Protein AF-A0AB38GX47-F1 (afdb_monomer)

Sequence (137 aa):
MWPKSIRGSTPKIKGTCQIEKAANESAHFMRFYVPCPHCGEAQYLKFGDESTPFGLKWEKDSPKVFSTLCEHHGCVIHQSELDQSNGRWICENTGMWTRDGLTFFSARGDEIPPPRSITFHVWTGVQSVYHLGTDSL

Radius of gyration: 16.47 Å; Cα contacts (8 Å, |Δi|>4): 265; chains: 1; bounding box: 47×30×41 Å

InterPro domains:
  IPR046453 Phage terminase large subunit GpA, ATPase domain [PF05876] (4-89)

Secondary structure (DSSP, 8-state):
---EEEEEE--SSTT--HHHHHHHT-SSEEEEEEE-TTT--EEE--B--TT-SSEEEEETTEEEEEEEEPTTT--EEEGGG---TT-EEEETTT--EESSSSSEE-TTS-EEPPPSEEEEEEESSSEEEEEEE----

pLDDT: mean 72.46, std 17.08, range [30.7, 95.44]

Nearest PDB structures (foldseek):
  4i4q-assembly1_A  TM=2.167E-01  e=1.788E+00  Boletus edulis
  4i4o-assembly1_A  TM=2.183E-01  e=2.490E+00  Boletus edulis
  4l0j-assembly1_A  TM=2.646E-01  e=8.386E+00  Escherichia coli

Mean predicted aligned error: 10.5 Å

Structure (mmCIF, N/CA/C/O backbone):
data_AF-A0AB38GX47-F1
#
_entry.id   AF-A0AB38GX47-F1
#
loop_
_atom_si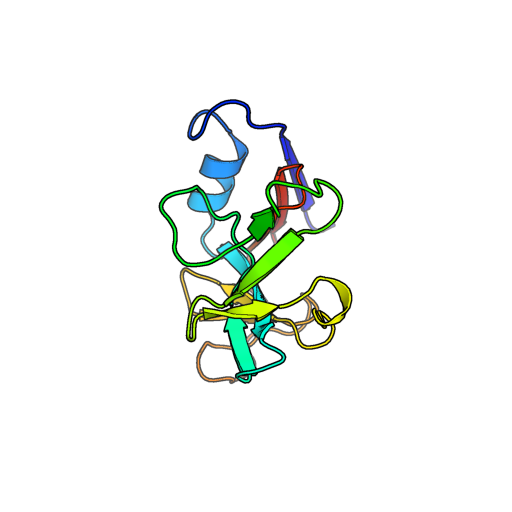te.group_PDB
_atom_site.id
_atom_site.type_symbol
_atom_site.label_atom_id
_atom_site.label_alt_id
_atom_site.label_comp_id
_atom_site.label_asym_id
_atom_site.label_entity_id
_atom_site.label_seq_id
_atom_site.pdbx_PDB_ins_code
_atom_site.Cartn_x
_atom_site.Cartn_y
_atom_site.Cartn_z
_atom_site.occupancy
_atom_site.B_iso_or_equiv
_atom_site.auth_seq_id
_atom_site.auth_comp_id
_atom_site.auth_asym_id
_atom_site.auth_atom_id
_atom_site.pdbx_PDB_model_num
ATOM 1 N N . MET A 1 1 ? 25.820 -9.178 -1.360 1.00 36.78 1 MET A N 1
ATOM 2 C CA . MET A 1 1 ? 25.116 -8.696 -0.152 1.00 36.78 1 MET A CA 1
ATOM 3 C C . MET A 1 1 ? 24.266 -7.513 -0.586 1.00 36.78 1 MET A C 1
ATOM 5 O O . MET A 1 1 ? 24.839 -6.566 -1.101 1.00 36.78 1 MET A O 1
ATOM 9 N N . TRP A 1 2 ? 22.934 -7.604 -0.517 1.00 45.50 2 TRP A N 1
ATOM 10 C CA . TRP A 1 2 ? 22.044 -6.525 -0.971 1.00 45.50 2 TRP A CA 1
ATOM 11 C C . TRP A 1 2 ? 21.999 -5.403 0.075 1.00 45.50 2 TRP A C 1
ATOM 13 O O . TRP A 1 2 ? 21.660 -5.693 1.231 1.00 45.50 2 TRP A O 1
ATOM 23 N N . PRO A 1 3 ? 22.350 -4.152 -0.269 1.00 59.28 3 PRO A N 1
ATOM 24 C CA . PRO A 1 3 ? 22.280 -3.051 0.677 1.00 59.28 3 PRO A CA 1
ATOM 25 C C . PRO A 1 3 ? 20.818 -2.789 1.054 1.00 59.28 3 PRO A C 1
ATOM 27 O O . PRO A 1 3 ? 19.984 -2.379 0.249 1.00 59.28 3 PRO A O 1
ATOM 30 N N . LYS A 1 4 ? 20.503 -3.066 2.319 1.00 56.00 4 LYS A N 1
ATOM 31 C CA . LYS A 1 4 ? 19.224 -2.733 2.946 1.00 56.00 4 LYS A CA 1
ATOM 32 C C . LYS A 1 4 ? 19.441 -1.502 3.810 1.00 56.00 4 LYS A C 1
ATOM 34 O O . LYS A 1 4 ? 20.221 -1.561 4.757 1.00 56.00 4 LYS A O 1
ATOM 39 N N . SER A 1 5 ? 18.734 -0.417 3.517 1.00 63.94 5 SER A N 1
ATOM 40 C CA . SER A 1 5 ? 18.719 0.769 4.375 1.00 63.94 5 SER A CA 1
ATOM 41 C C . SER A 1 5 ? 17.399 0.811 5.137 1.00 63.94 5 SER A C 1
ATOM 43 O O . SER A 1 5 ? 16.332 0.907 4.531 1.00 63.94 5 SER A O 1
ATOM 45 N N . ILE A 1 6 ? 17.472 0.704 6.464 1.00 65.38 6 ILE A N 1
ATOM 46 C CA . ILE A 1 6 ? 16.316 0.823 7.359 1.00 65.38 6 ILE A CA 1
ATOM 47 C C . ILE A 1 6 ? 16.402 2.189 8.025 1.00 65.38 6 ILE A C 1
ATOM 49 O O . ILE A 1 6 ? 17.402 2.501 8.672 1.00 65.38 6 ILE A O 1
ATOM 53 N N . ARG A 1 7 ? 15.364 3.010 7.861 1.00 68.75 7 ARG A N 1
ATOM 54 C CA . ARG A 1 7 ? 15.281 4.337 8.480 1.00 68.75 7 ARG A CA 1
ATOM 55 C C . ARG A 1 7 ? 14.037 4.401 9.361 1.00 68.75 7 ARG A C 1
ATOM 57 O O . ARG A 1 7 ? 12.958 4.017 8.912 1.00 68.75 7 ARG A O 1
ATOM 64 N N . GLY A 1 8 ? 14.201 4.874 10.598 1.00 57.66 8 GLY A N 1
ATOM 65 C CA . GLY A 1 8 ? 13.135 5.005 11.597 1.00 57.66 8 GLY A CA 1
ATOM 66 C C . GLY A 1 8 ? 13.085 6.410 12.206 1.00 57.66 8 GLY A C 1
ATOM 67 O O . GLY A 1 8 ? 14.135 7.019 12.412 1.00 57.66 8 GLY A O 1
ATOM 68 N N . SER A 1 9 ? 11.890 6.968 12.430 1.00 58.53 9 SER A N 1
ATOM 69 C CA . SER A 1 9 ? 11.723 8.270 13.096 1.00 58.53 9 SER A CA 1
ATOM 70 C C . SER A 1 9 ? 10.441 8.336 13.926 1.00 58.53 9 SER A C 1
ATOM 72 O O . SER A 1 9 ? 9.480 7.601 13.678 1.00 58.53 9 SER A O 1
ATOM 74 N N . THR A 1 10 ? 10.427 9.267 14.881 1.00 52.44 10 THR A N 1
ATOM 75 C CA . THR A 1 10 ? 9.256 9.642 15.682 1.00 52.44 10 THR A CA 1
ATOM 76 C C . THR A 1 10 ? 8.856 11.068 15.287 1.00 52.44 10 THR A C 1
ATOM 78 O O . THR A 1 10 ? 9.395 12.028 15.849 1.00 52.44 10 THR A O 1
ATOM 81 N N . PRO A 1 11 ? 7.986 11.272 14.283 1.00 50.53 11 PRO A N 1
ATOM 82 C CA . PRO A 1 11 ? 7.736 12.611 13.770 1.00 50.53 11 PRO A CA 1
ATOM 83 C C . PRO A 1 11 ? 6.849 13.371 14.754 1.00 50.53 11 PRO A C 1
ATOM 85 O O . PRO A 1 11 ? 5.715 12.974 15.004 1.00 50.53 11 PRO A O 1
ATOM 88 N N . LYS A 1 12 ? 7.351 14.482 15.301 1.00 47.22 12 LYS A N 1
ATOM 89 C CA . LYS A 1 12 ? 6.512 15.467 16.007 1.00 47.22 12 LYS A CA 1
ATOM 90 C C . LYS A 1 12 ? 5.937 16.529 15.059 1.00 47.22 12 LYS A C 1
ATOM 92 O O . LYS A 1 12 ? 4.949 17.163 15.403 1.00 47.22 12 LYS A O 1
ATOM 97 N N . ILE A 1 13 ? 6.553 16.739 13.888 1.00 54.91 13 ILE A N 1
ATOM 98 C CA . ILE A 1 13 ? 6.208 17.796 12.923 1.00 54.91 13 ILE A CA 1
ATOM 99 C C . ILE A 1 13 ? 6.282 17.217 11.500 1.00 54.91 13 ILE A C 1
ATOM 101 O O . ILE A 1 13 ? 7.283 16.601 11.135 1.00 54.91 13 ILE A O 1
ATOM 105 N N . LYS A 1 14 ? 5.22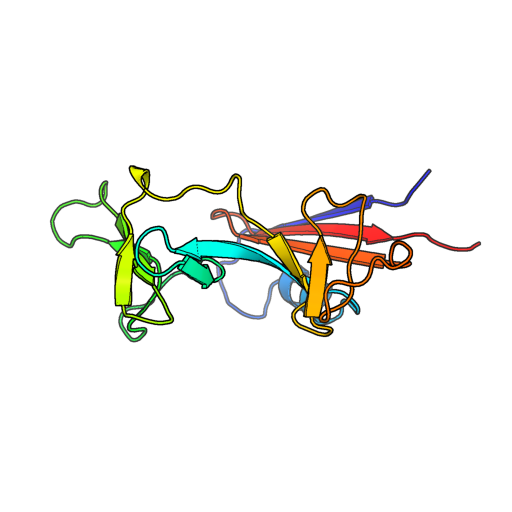4 17.413 10.704 1.00 52.72 14 LYS A N 1
ATOM 106 C CA . LYS A 1 14 ? 5.141 17.006 9.289 1.00 52.72 14 LYS A CA 1
ATOM 107 C C . LYS A 1 14 ? 6.183 17.780 8.464 1.00 52.72 14 LYS A C 1
ATOM 109 O O . LYS A 1 14 ? 6.285 18.995 8.614 1.00 52.72 14 LYS A O 1
ATOM 114 N N . GLY A 1 15 ? 6.956 17.108 7.609 1.00 51.75 15 GLY A N 1
ATOM 115 C CA . GLY A 1 15 ? 7.903 17.752 6.687 1.00 51.75 15 GLY A CA 1
ATOM 116 C C . GLY A 1 15 ? 9.336 17.986 7.192 1.00 51.75 15 GLY A C 1
ATOM 117 O O . GLY A 1 15 ? 10.196 18.328 6.387 1.00 51.75 15 GLY A O 1
ATOM 118 N N . THR A 1 16 ? 9.651 17.762 8.473 1.00 51.50 16 THR A N 1
ATOM 119 C CA . THR A 1 16 ? 11.050 17.792 8.974 1.00 51.50 16 THR A CA 1
ATOM 120 C C . THR A 1 16 ? 11.698 16.410 9.014 1.00 51.50 16 THR A C 1
ATOM 122 O O . THR A 1 16 ? 12.873 16.258 9.358 1.00 51.50 16 THR A O 1
ATOM 125 N N . CYS A 1 17 ? 10.935 15.381 8.656 1.00 62.12 17 CYS A N 1
ATOM 126 C CA . CYS A 1 17 ? 11.372 14.008 8.730 1.00 62.12 17 CYS A CA 1
ATOM 127 C C . CYS A 1 17 ? 12.213 13.625 7.503 1.00 62.12 17 CYS A C 1
ATOM 129 O O . CYS A 1 17 ? 11.703 13.546 6.385 1.00 62.12 17 CYS A O 1
ATOM 131 N N . GLN A 1 18 ? 13.491 13.294 7.722 1.00 58.75 18 GLN A N 1
ATOM 132 C CA . GLN A 1 18 ? 14.390 12.764 6.680 1.00 58.75 18 GLN A CA 1
ATOM 133 C C . GLN A 1 18 ? 13.834 11.498 6.003 1.00 58.75 18 GLN A C 1
ATOM 135 O O . GLN A 1 18 ? 14.225 11.157 4.891 1.00 58.75 18 GLN A O 1
ATOM 140 N N . ILE A 1 19 ? 12.901 10.808 6.663 1.00 65.00 19 ILE A N 1
ATOM 141 C CA . ILE A 1 19 ? 12.228 9.622 6.137 1.00 65.00 19 ILE A CA 1
ATOM 142 C C . ILE A 1 19 ? 11.159 9.994 5.125 1.00 65.00 19 ILE A C 1
ATOM 144 O O . ILE A 1 19 ? 11.112 9.365 4.078 1.00 65.00 19 ILE A O 1
ATOM 148 N N . GLU A 1 20 ? 10.345 11.019 5.388 1.00 63.34 20 GLU A N 1
ATOM 149 C CA . GLU A 1 20 ? 9.337 11.478 4.424 1.00 63.34 20 GLU A CA 1
ATOM 150 C C . GLU A 1 20 ? 10.007 11.915 3.123 1.00 63.34 20 GLU A C 1
ATOM 152 O O . GLU A 1 20 ? 9.580 11.515 2.044 1.00 63.34 20 GLU A O 1
ATOM 157 N N . LYS A 1 21 ? 11.119 12.651 3.226 1.00 64.75 21 LYS A N 1
ATOM 158 C CA . LYS A 1 21 ? 11.920 13.041 2.064 1.00 64.75 21 LYS A CA 1
ATOM 159 C C . LYS A 1 21 ? 12.485 11.8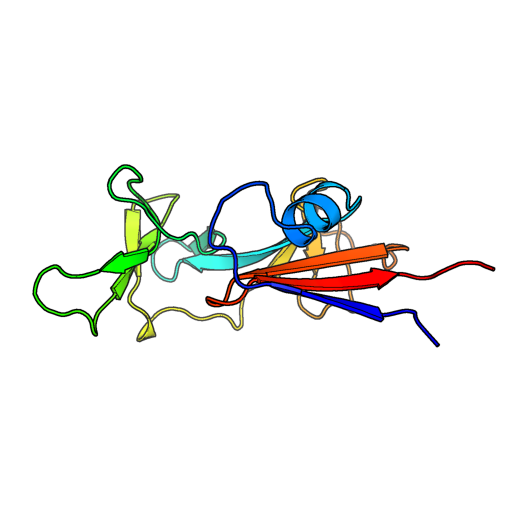23 1.323 1.00 64.75 21 LYS A C 1
ATOM 161 O O . LYS A 1 21 ? 12.214 11.662 0.139 1.00 64.75 21 LYS A O 1
ATOM 166 N N . ALA A 1 22 ? 13.192 10.932 2.022 1.00 61.72 22 ALA A N 1
ATOM 167 C CA . ALA A 1 22 ? 13.793 9.745 1.409 1.00 61.72 22 ALA A CA 1
ATOM 168 C C . ALA A 1 22 ? 12.759 8.778 0.806 1.00 61.72 22 ALA A C 1
ATOM 170 O O . ALA A 1 22 ? 13.072 8.034 -0.122 1.00 61.72 22 ALA A O 1
ATOM 171 N N . ALA A 1 23 ? 11.539 8.755 1.340 1.00 64.31 23 ALA A N 1
ATOM 172 C CA . ALA A 1 23 ? 10.479 7.916 0.815 1.00 64.31 23 ALA A CA 1
ATOM 173 C C . ALA A 1 23 ? 9.803 8.557 -0.410 1.00 64.31 23 ALA A C 1
ATOM 175 O O . ALA A 1 23 ? 9.621 7.865 -1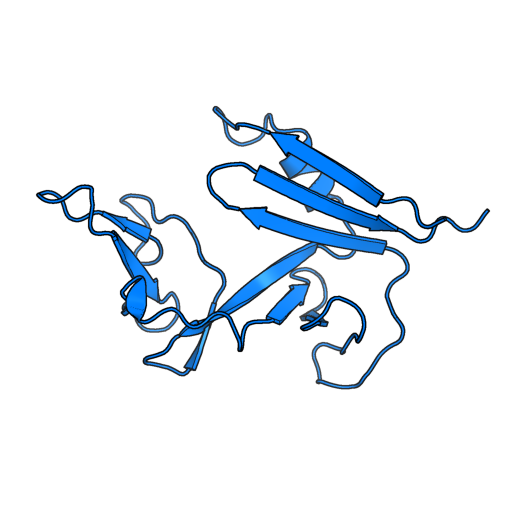.408 1.00 64.31 23 ALA A O 1
ATOM 176 N N . ASN A 1 24 ? 9.545 9.870 -0.384 1.00 66.31 24 ASN A N 1
ATOM 177 C CA . ASN A 1 24 ? 9.023 10.622 -1.533 1.00 66.31 24 ASN A CA 1
ATOM 178 C C . ASN A 1 24 ? 9.999 10.658 -2.721 1.00 66.31 24 ASN A C 1
ATOM 180 O O . ASN A 1 24 ? 9.570 10.691 -3.868 1.00 66.31 24 ASN A O 1
ATOM 184 N N . GLU A 1 25 ? 11.307 10.643 -2.460 1.00 70.31 25 GLU A N 1
ATOM 185 C CA . GLU A 1 25 ? 12.347 10.609 -3.498 1.00 70.31 25 GLU A CA 1
ATOM 186 C C . GLU A 1 25 ? 12.554 9.205 -4.100 1.00 70.31 25 GLU A C 1
ATOM 188 O O . GLU A 1 25 ? 13.335 9.044 -5.039 1.00 70.31 25 GLU A O 1
ATOM 193 N N . SER A 1 26 ? 11.871 8.172 -3.591 1.00 69.00 26 SER A N 1
ATOM 194 C CA . SER A 1 26 ? 12.009 6.818 -4.128 1.00 69.00 26 SER A CA 1
ATOM 195 C C . SER A 1 26 ? 11.265 6.642 -5.447 1.00 69.00 26 SER A C 1
ATOM 197 O O . SER A 1 26 ? 10.074 6.933 -5.551 1.00 69.00 26 SER A O 1
ATOM 199 N N . ALA A 1 27 ? 11.946 6.051 -6.432 1.00 76.19 27 ALA A N 1
ATOM 200 C CA . ALA A 1 27 ? 11.349 5.675 -7.712 1.00 76.19 27 ALA A CA 1
ATOM 201 C C . ALA A 1 27 ? 10.164 4.704 -7.543 1.00 76.19 27 ALA A C 1
ATOM 203 O O . ALA A 1 27 ? 9.162 4.818 -8.250 1.00 76.19 27 ALA A O 1
ATOM 204 N N . HIS A 1 28 ? 10.252 3.795 -6.568 1.00 84.25 28 HIS A N 1
ATOM 205 C CA . HIS A 1 28 ? 9.246 2.771 -6.302 1.00 84.25 28 HIS A CA 1
ATOM 206 C C . HIS A 1 28 ? 8.777 2.849 -4.846 1.00 84.25 28 HIS A C 1
ATOM 208 O O . HIS A 1 28 ? 9.284 2.145 -3.969 1.00 84.25 28 HIS A O 1
ATOM 214 N N . PHE A 1 29 ? 7.824 3.745 -4.589 1.00 87.38 29 PHE A N 1
ATOM 215 C CA . PHE A 1 29 ? 7.241 3.979 -3.269 1.00 87.38 29 PHE A CA 1
ATOM 216 C C . PHE A 1 29 ? 6.016 3.085 -3.029 1.00 87.38 29 PHE A C 1
ATOM 218 O O . PHE A 1 29 ? 4.934 3.331 -3.564 1.00 87.38 29 PHE A O 1
ATOM 225 N N . MET A 1 30 ? 6.195 2.034 -2.231 1.00 89.62 30 MET A N 1
ATOM 226 C CA . MET A 1 30 ? 5.187 1.017 -1.948 1.00 89.62 30 MET A CA 1
ATOM 227 C C . MET A 1 30 ? 4.397 1.340 -0.684 1.00 89.62 30 MET A C 1
ATOM 229 O O . MET A 1 30 ? 4.976 1.499 0.397 1.00 89.62 30 MET A O 1
ATOM 233 N N . ARG A 1 31 ? 3.069 1.310 -0.796 1.00 89.38 31 ARG A N 1
ATOM 234 C CA . ARG A 1 31 ? 2.146 1.291 0.345 1.00 89.38 31 ARG A CA 1
ATOM 235 C C . ARG A 1 31 ? 1.435 -0.046 0.446 1.00 89.38 31 ARG A C 1
ATOM 237 O O . ARG A 1 31 ? 1.183 -0.694 -0.566 1.00 89.38 31 ARG A O 1
ATOM 244 N N . PHE A 1 32 ? 1.090 -0.434 1.666 1.00 89.25 32 PHE A N 1
ATOM 245 C CA . PHE A 1 32 ? 0.329 -1.650 1.914 1.00 89.25 32 PHE A CA 1
ATOM 246 C C . PHE A 1 32 ? -1.171 -1.373 1.823 1.00 89.25 32 PHE A C 1
ATOM 248 O O . PHE A 1 32 ? -1.726 -0.657 2.658 1.00 89.25 32 PHE A O 1
ATOM 255 N N . TYR A 1 33 ? -1.805 -1.933 0.800 1.00 89.75 33 TYR A N 1
ATOM 256 C CA . TYR A 1 33 ? -3.241 -1.884 0.577 1.00 89.75 33 TYR A CA 1
ATOM 257 C C . TYR A 1 33 ? -3.879 -3.179 1.070 1.00 89.75 33 TYR A C 1
ATOM 259 O O . TYR A 1 33 ? -3.435 -4.271 0.718 1.00 89.75 33 TYR A O 1
ATOM 267 N N . VAL A 1 34 ? -4.944 -3.050 1.849 1.00 88.44 34 VAL A N 1
ATOM 268 C CA . VAL A 1 34 ? -5.755 -4.150 2.369 1.00 88.44 34 VAL A CA 1
ATOM 269 C C . VAL A 1 34 ? -7.179 -4.033 1.823 1.00 88.44 34 VAL A C 1
ATOM 271 O O . VAL A 1 34 ? -7.716 -2.921 1.771 1.00 88.44 34 VAL A O 1
ATOM 274 N N . PRO A 1 35 ? -7.796 -5.138 1.370 1.00 89.06 35 PRO A N 1
ATOM 275 C CA . PRO A 1 35 ? -9.187 -5.119 0.935 1.00 89.06 35 PRO A CA 1
ATOM 276 C C . PRO A 1 35 ? -10.108 -4.818 2.118 1.00 89.06 35 PRO A C 1
ATOM 278 O O . PRO A 1 35 ? -9.933 -5.352 3.213 1.00 89.06 35 PRO A O 1
ATOM 281 N N . CYS A 1 36 ? -11.103 -3.960 1.907 1.00 86.56 36 CYS A N 1
ATOM 282 C CA . CYS A 1 36 ? -12.170 -3.775 2.879 1.00 86.56 36 CYS A CA 1
ATOM 283 C C . CYS A 1 36 ? -12.982 -5.080 3.009 1.00 86.56 36 CYS A C 1
ATOM 285 O O . CYS A 1 36 ? -13.428 -5.599 1.986 1.00 86.56 36 CYS A O 1
ATOM 287 N N . PRO A 1 37 ? -13.254 -5.590 4.225 1.00 85.69 37 PRO A N 1
ATOM 288 C CA . PRO A 1 37 ? -14.039 -6.817 4.403 1.00 85.69 37 PRO A CA 1
ATOM 289 C C . PRO A 1 37 ? -15.502 -6.673 3.952 1.00 85.69 37 PRO A C 1
ATOM 291 O O . PRO A 1 37 ? -16.149 -7.669 3.646 1.00 85.69 37 PRO A O 1
ATOM 294 N N . HIS A 1 38 ? -16.017 -5.440 3.881 1.00 86.50 38 HIS A N 1
ATOM 295 C CA . HIS A 1 38 ? -17.418 -5.158 3.554 1.00 86.50 38 HIS A CA 1
ATOM 296 C C . HIS A 1 38 ? -17.650 -4.880 2.064 1.00 86.50 38 HIS A C 1
ATOM 298 O O . HIS A 1 38 ? -18.640 -5.343 1.509 1.00 86.50 38 HIS A O 1
ATOM 304 N N . CYS A 1 39 ? -16.752 -4.137 1.401 1.00 87.31 39 CYS A N 1
ATOM 305 C CA . CYS A 1 39 ? -16.900 -3.788 -0.023 1.00 87.31 39 CYS A CA 1
ATOM 306 C C . CYS A 1 39 ? -15.846 -4.407 -0.953 1.00 87.31 39 CYS A C 1
ATOM 308 O O . CYS A 1 39 ? -15.965 -4.278 -2.165 1.00 87.31 39 CYS A O 1
ATOM 310 N N . GLY A 1 40 ? -14.811 -5.062 -0.422 1.00 84.94 40 GLY A N 1
ATOM 311 C CA . GLY A 1 40 ? -13.745 -5.695 -1.206 1.00 84.94 40 GLY A CA 1
ATOM 312 C C . GLY A 1 40 ? -12.723 -4.729 -1.812 1.00 84.94 40 GLY A C 1
ATOM 313 O O . GLY A 1 40 ? -11.621 -5.156 -2.154 1.00 84.94 40 GLY A O 1
ATOM 314 N N . GLU A 1 41 ? -13.042 -3.436 -1.896 1.00 86.56 41 GLU A N 1
ATOM 315 C CA . GLU A 1 41 ? -12.138 -2.429 -2.447 1.00 86.56 41 GLU A CA 1
ATOM 316 C C . GLU A 1 41 ? -10.883 -2.269 -1.587 1.00 86.56 41 GLU A C 1
ATOM 318 O O . GLU A 1 41 ? -10.941 -2.176 -0.353 1.00 86.56 41 GLU A O 1
ATOM 323 N N . ALA A 1 42 ? -9.730 -2.256 -2.252 1.00 86.56 42 ALA A N 1
ATOM 324 C CA . ALA A 1 42 ? -8.439 -2.165 -1.595 1.00 86.56 42 ALA A CA 1
ATOM 325 C C . ALA A 1 42 ? -8.127 -0.719 -1.207 1.00 86.56 42 ALA A C 1
ATOM 327 O O . ALA A 1 42 ? -8.257 0.203 -2.009 1.00 86.56 42 ALA A O 1
ATOM 328 N N . GLN A 1 43 ? -7.663 -0.531 0.022 1.00 83.88 43 GLN A N 1
ATOM 329 C CA . GLN A 1 43 ? -7.262 0.767 0.556 1.00 83.88 43 GLN A CA 1
ATOM 330 C C . GLN A 1 43 ? -6.035 0.603 1.441 1.00 83.88 43 GLN A C 1
ATOM 332 O O . GLN A 1 43 ? -5.865 -0.427 2.093 1.00 83.88 43 GLN A O 1
ATOM 337 N N . TYR A 1 44 ? -5.184 1.618 1.516 1.00 84.31 44 TYR A N 1
ATOM 338 C CA . TYR A 1 44 ? -4.166 1.653 2.560 1.00 84.31 44 TYR A CA 1
ATOM 339 C C . TYR A 1 44 ? -4.700 2.385 3.786 1.00 84.31 44 TYR A C 1
ATOM 341 O O . TYR A 1 44 ? -5.462 3.347 3.688 1.00 84.31 44 TYR A O 1
ATOM 349 N N . LEU A 1 45 ? -4.289 1.931 4.964 1.00 73.38 45 LEU A N 1
ATOM 350 C CA . LEU A 1 45 ? -4.754 2.509 6.218 1.00 73.38 45 LEU A CA 1
ATOM 351 C C . LEU A 1 45 ? -4.172 3.916 6.402 1.00 73.38 45 LEU A C 1
ATOM 353 O O . LEU A 1 45 ? -2.955 4.115 6.364 1.00 73.38 45 LEU A O 1
ATOM 357 N N . LYS A 1 46 ? -5.058 4.888 6.626 1.00 74.62 46 LYS A N 1
ATOM 358 C CA . LYS A 1 46 ? -4.731 6.285 6.935 1.00 74.62 46 LYS A CA 1
ATOM 359 C C . LYS A 1 46 ? -5.229 6.614 8.340 1.00 74.62 46 LYS A C 1
ATOM 361 O O . LYS A 1 46 ? -6.302 6.163 8.743 1.00 74.62 46 LYS A O 1
ATOM 366 N N . PHE A 1 47 ? -4.484 7.434 9.075 1.00 63.50 47 PHE A N 1
ATOM 367 C CA . PHE A 1 47 ? -5.051 8.096 10.248 1.00 63.50 47 PHE A CA 1
ATOM 368 C C . PHE A 1 47 ? -6.009 9.171 9.756 1.00 63.50 47 PHE A C 1
ATOM 370 O O . PHE A 1 47 ? -5.609 10.035 8.977 1.00 63.50 47 PHE A O 1
ATOM 377 N N . GLY A 1 48 ? -7.270 9.072 10.172 1.00 58.41 48 GLY A N 1
ATOM 378 C CA . GLY A 1 48 ? -8.212 10.159 9.983 1.00 58.41 48 GLY A CA 1
ATOM 379 C C . GLY A 1 48 ? -7.893 11.264 10.987 1.00 58.41 48 GLY A C 1
ATOM 380 O O . GLY A 1 48 ? -7.629 10.991 12.156 1.00 58.41 48 GLY A O 1
ATOM 381 N N . ASP A 1 49 ? -7.903 12.509 10.538 1.00 62.03 49 ASP A N 1
ATOM 382 C CA . ASP A 1 49 ? -8.091 13.678 11.397 1.00 62.03 49 ASP A CA 1
ATOM 383 C C . ASP A 1 49 ? -9.593 13.980 11.565 1.00 62.03 49 ASP A C 1
ATOM 385 O O . ASP A 1 49 ? -10.451 13.272 11.033 1.00 62.03 49 ASP A O 1
ATOM 389 N N . GLU A 1 50 ? -9.952 15.016 12.324 1.00 56.72 50 GLU A N 1
ATOM 390 C CA . GLU A 1 50 ? -11.360 15.404 12.511 1.00 56.72 50 GLU A CA 1
ATOM 391 C C . GLU A 1 50 ? -12.061 15.788 11.194 1.00 56.72 50 GLU A C 1
ATOM 393 O O . GLU A 1 50 ? -13.280 15.660 11.097 1.00 56.72 50 GLU A O 1
ATOM 398 N N . SER A 1 51 ? -11.304 16.191 10.168 1.00 59.75 51 SER A N 1
ATOM 399 C CA . SER A 1 51 ? -11.819 16.687 8.885 1.00 59.75 51 SER A CA 1
ATOM 400 C C . SER A 1 51 ? -11.961 15.619 7.798 1.00 59.75 51 SER A C 1
ATOM 402 O O . SER A 1 51 ? -12.665 15.824 6.810 1.00 59.75 51 SER A O 1
ATOM 404 N N . THR A 1 52 ? -11.316 14.467 7.965 1.00 63.03 52 THR A N 1
ATOM 405 C CA . THR A 1 52 ? -11.312 13.393 6.967 1.00 63.03 52 THR A CA 1
ATOM 406 C C . THR A 1 52 ? -12.472 12.428 7.218 1.00 63.03 52 THR A C 1
ATOM 408 O O . THR A 1 52 ? -12.629 11.929 8.335 1.00 63.03 52 THR A O 1
ATOM 411 N N . PRO A 1 53 ? -13.304 12.129 6.203 1.00 64.06 53 PRO A N 1
ATOM 412 C CA . PRO A 1 53 ? -14.448 11.229 6.363 1.00 64.06 53 PRO A CA 1
ATOM 413 C C . PRO A 1 53 ? -14.043 9.749 6.469 1.00 64.06 53 PRO A C 1
ATOM 415 O O . PRO A 1 53 ? -14.882 8.910 6.775 1.00 64.06 53 PRO A O 1
ATOM 418 N N . PHE A 1 54 ? -12.768 9.425 6.239 1.00 66.06 54 PHE A N 1
ATOM 419 C CA . PHE A 1 54 ? -12.205 8.074 6.267 1.00 66.06 54 PHE A CA 1
ATOM 420 C C . PHE A 1 54 ? -11.004 7.981 7.224 1.00 66.06 54 PHE A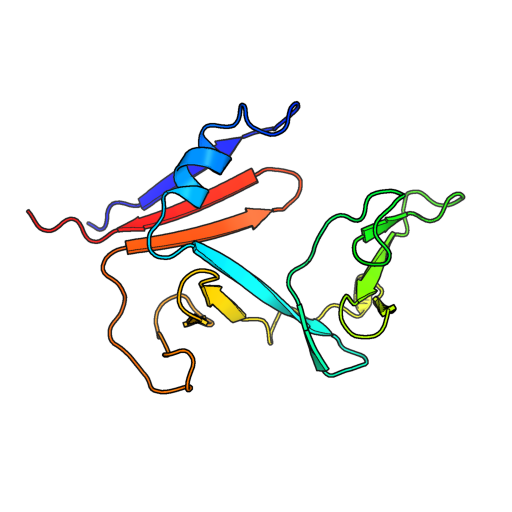 C 1
ATOM 422 O O . PHE A 1 54 ? -10.495 8.994 7.707 1.00 66.06 54 PHE A O 1
ATOM 429 N N . GLY A 1 55 ? -10.524 6.761 7.471 1.00 67.81 55 GLY A N 1
ATOM 430 C CA . GLY A 1 55 ? -9.364 6.502 8.324 1.00 67.81 55 GLY A CA 1
ATOM 431 C C . GLY A 1 55 ? -9.719 6.156 9.768 1.00 67.81 55 GLY A C 1
ATOM 432 O O . GLY A 1 55 ? -10.877 5.913 10.105 1.00 67.81 55 GLY A O 1
ATOM 433 N N . LEU A 1 56 ? -8.692 6.065 10.611 1.00 69.88 56 LEU A N 1
ATOM 434 C CA . LEU A 1 56 ? -8.829 5.644 12.005 1.00 69.88 56 LEU A CA 1
ATOM 435 C C . LEU A 1 56 ? -9.578 6.697 12.833 1.00 69.88 56 LEU A C 1
ATOM 437 O O . LEU A 1 56 ? -9.123 7.834 12.949 1.00 69.88 56 LEU A O 1
ATOM 441 N N . LYS A 1 57 ? -10.716 6.310 13.414 1.00 69.12 57 LYS A N 1
ATOM 442 C CA . LYS A 1 57 ? -11.537 7.141 14.300 1.00 69.12 57 LYS A CA 1
ATOM 443 C C . LYS A 1 57 ? -11.600 6.505 15.683 1.00 69.12 57 LYS A C 1
ATOM 445 O O . LYS A 1 57 ? -11.852 5.309 15.810 1.00 69.12 57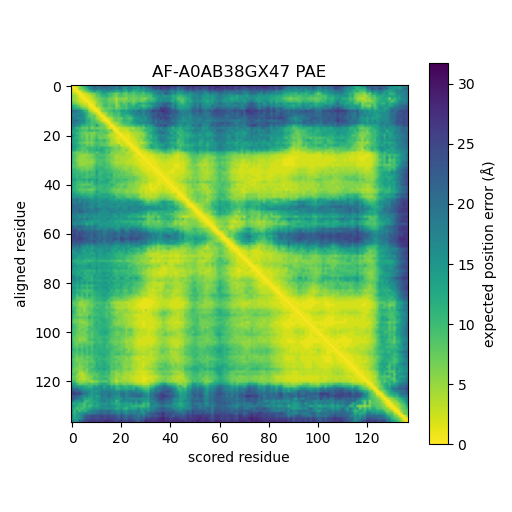 LYS A O 1
ATOM 450 N N . TRP A 1 58 ? -11.376 7.323 16.704 1.00 67.88 58 TRP A N 1
ATOM 451 C CA . TRP A 1 58 ? -11.534 6.933 18.102 1.00 67.88 58 TRP A CA 1
ATOM 452 C C . TRP A 1 58 ? -12.963 7.198 18.559 1.00 67.88 58 TRP A C 1
ATOM 454 O O . TRP A 1 58 ? -13.533 8.246 18.245 1.00 67.88 58 TRP A O 1
ATOM 464 N N . GLU A 1 59 ? -13.526 6.278 19.334 1.00 65.69 59 GLU A N 1
ATOM 465 C CA . GLU A 1 59 ? -14.769 6.552 20.046 1.00 65.69 59 GLU A CA 1
ATOM 466 C C . GLU A 1 59 ? -14.505 7.542 21.189 1.00 65.69 59 GLU A C 1
ATOM 468 O O . GLU A 1 59 ? -13.580 7.357 21.984 1.00 65.69 59 GLU A O 1
ATOM 473 N N . LYS A 1 60 ? -15.324 8.602 21.279 1.00 59.31 60 LYS A N 1
ATOM 474 C CA . LYS A 1 60 ? -15.148 9.697 22.255 1.00 59.31 60 LYS A CA 1
ATOM 475 C C . LYS A 1 60 ? -15.137 9.217 23.711 1.00 59.31 60 LYS A C 1
ATOM 477 O O . LYS A 1 60 ? -14.429 9.800 24.525 1.00 59.31 60 LYS A O 1
ATOM 482 N N . ASP A 1 61 ? -15.853 8.133 24.003 1.00 62.72 61 ASP A N 1
ATOM 483 C CA . ASP A 1 61 ? -16.046 7.616 25.362 1.00 62.72 61 ASP A CA 1
ATOM 484 C C . ASP A 1 61 ? -15.251 6.329 25.646 1.00 62.72 61 ASP A C 1
ATOM 486 O O . ASP A 1 61 ? -15.355 5.749 26.728 1.00 62.72 61 ASP A O 1
ATOM 490 N N . SER A 1 62 ? -14.442 5.850 24.694 1.00 56.50 62 SER A N 1
ATOM 491 C CA . SER A 1 62 ? -13.640 4.633 24.864 1.00 56.50 62 SER A CA 1
ATOM 492 C C . SER A 1 62 ? -12.350 4.671 24.040 1.00 56.50 62 SER A C 1
ATOM 494 O O . SER A 1 62 ? -12.294 4.132 22.937 1.00 56.50 62 SER A O 1
ATOM 496 N N . PRO A 1 63 ? -11.238 5.185 24.605 1.00 57.31 63 PRO A N 1
ATOM 497 C CA . PRO A 1 63 ? -9.942 5.273 23.921 1.00 57.31 63 PRO A CA 1
ATOM 498 C C . PRO A 1 63 ? -9.273 3.910 23.660 1.00 57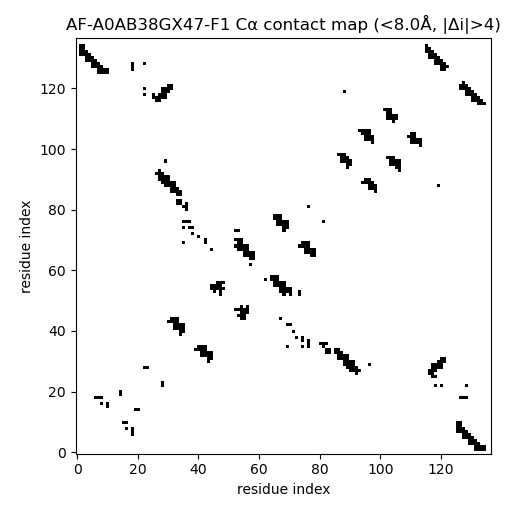.31 63 PRO A C 1
ATOM 500 O O . PRO A 1 63 ? -8.111 3.856 23.277 1.00 57.31 63 PRO A O 1
ATOM 503 N N . LYS A 1 64 ? -9.969 2.794 23.910 1.00 53.66 64 LYS A N 1
ATOM 504 C CA . LYS A 1 64 ? -9.522 1.434 23.574 1.00 53.66 64 LYS A CA 1
ATOM 505 C C . LYS A 1 64 ? -10.141 0.910 22.282 1.00 53.66 64 LYS A C 1
ATOM 507 O O . LYS A 1 64 ? -9.642 -0.075 21.749 1.00 53.66 64 LYS A O 1
ATOM 512 N N . VAL A 1 65 ? -11.213 1.540 21.803 1.00 57.72 65 VAL A N 1
ATOM 513 C CA . VAL A 1 65 ? -11.934 1.116 20.606 1.00 57.72 65 VAL A CA 1
ATOM 514 C C . VAL A 1 65 ? -11.701 2.166 19.532 1.00 57.72 65 VAL A C 1
ATOM 516 O O . VAL A 1 65 ? -12.052 3.337 19.682 1.00 57.72 65 VAL A O 1
ATOM 519 N N . PHE A 1 66 ? -11.058 1.737 18.454 1.00 67.12 66 PHE A N 1
ATOM 520 C CA . PHE A 1 66 ? -10.963 2.518 17.236 1.00 67.12 66 PHE A CA 1
ATOM 521 C C . PHE A 1 66 ? -11.534 1.706 16.082 1.00 67.12 66 PHE A C 1
ATOM 523 O O . PHE A 1 66 ? -11.360 0.487 16.006 1.00 67.12 66 PHE A O 1
ATOM 530 N N . SER A 1 67 ? -12.186 2.409 15.168 1.00 67.69 67 SER A N 1
ATOM 531 C CA . SER A 1 67 ? -12.732 1.840 13.942 1.00 67.69 67 SER A CA 1
ATOM 532 C C . SER A 1 67 ? -12.108 2.559 12.759 1.00 67.69 67 SER A C 1
ATOM 534 O O . SER A 1 67 ? -11.887 3.771 12.795 1.00 67.69 67 SER A O 1
ATOM 536 N N . THR A 1 68 ? -11.783 1.813 11.708 1.00 74.06 68 THR A N 1
ATOM 537 C CA . THR A 1 68 ? -11.274 2.395 10.465 1.00 74.06 68 THR A CA 1
ATOM 538 C C . THR A 1 68 ? -12.432 2.585 9.506 1.00 74.06 68 THR A C 1
ATOM 540 O O . THR A 1 68 ? -13.141 1.633 9.202 1.00 74.06 68 THR A O 1
ATOM 543 N N . LEU A 1 69 ? -12.613 3.800 9.002 1.00 79.00 69 LEU A N 1
ATOM 544 C CA . LEU A 1 69 ? -13.593 4.072 7.957 1.00 79.00 69 LEU A CA 1
ATOM 545 C C . LEU A 1 69 ? -12.980 3.849 6.576 1.00 79.00 69 LEU A C 1
ATOM 547 O O . LEU A 1 69 ? -11.897 4.364 6.285 1.00 79.00 69 LEU A O 1
ATOM 551 N N . CYS A 1 70 ? -13.681 3.089 5.737 1.00 82.81 70 CYS A N 1
ATOM 552 C CA . CYS A 1 70 ? -13.268 2.828 4.366 1.00 82.81 70 CYS A CA 1
ATOM 553 C C . CYS A 1 70 ? -13.332 4.091 3.495 1.00 82.81 70 CYS A C 1
ATOM 555 O O . CYS A 1 70 ? -14.321 4.817 3.534 1.00 82.81 70 CYS A O 1
ATOM 557 N N . GLU A 1 71 ? -12.311 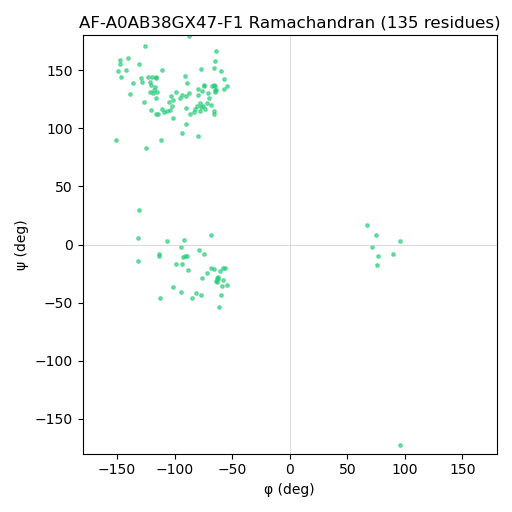4.331 2.672 1.00 83.50 71 GLU A N 1
ATOM 558 C CA . GLU A 1 71 ? -12.239 5.497 1.783 1.00 83.50 71 GLU A CA 1
ATOM 559 C C . GLU A 1 71 ? -13.212 5.437 0.599 1.00 83.50 71 GLU A C 1
ATOM 561 O O . GLU A 1 71 ? -13.614 6.482 0.096 1.00 83.50 71 GLU A O 1
ATOM 566 N N . HIS A 1 72 ? -13.621 4.234 0.187 1.00 83.00 72 HIS A N 1
ATOM 567 C CA . HIS A 1 72 ? -14.471 4.032 -0.992 1.00 83.00 72 HIS A CA 1
ATOM 568 C C . HIS A 1 72 ? -15.959 4.188 -0.679 1.00 83.00 72 HIS A C 1
ATOM 570 O O . HIS A 1 72 ? -16.685 4.863 -1.401 1.00 83.00 72 HIS A O 1
ATOM 576 N N . HIS A 1 73 ? -16.406 3.574 0.418 1.00 83.25 73 HIS A N 1
ATOM 577 C CA . HIS A 1 73 ? -17.830 3.475 0.760 1.00 83.25 73 HIS A CA 1
ATOM 578 C C . HIS A 1 73 ? -18.145 3.864 2.212 1.00 83.25 73 HIS A C 1
ATOM 580 O O . HIS A 1 73 ? -19.276 3.693 2.660 1.00 83.25 73 HIS A O 1
ATOM 586 N N . GLY A 1 74 ? -17.164 4.352 2.981 1.00 80.31 74 GLY A N 1
ATOM 587 C CA . GLY A 1 74 ? -17.380 4.744 4.378 1.00 80.31 74 GLY A CA 1
ATOM 588 C C . GLY A 1 74 ? -17.696 3.579 5.321 1.00 80.31 74 GLY A C 1
ATOM 589 O O . GLY A 1 74 ? -18.203 3.807 6.415 1.00 80.31 74 GLY A O 1
ATOM 590 N N . CYS A 1 75 ? -17.425 2.332 4.919 1.00 83.44 75 CYS A N 1
ATOM 591 C CA . CYS A 1 75 ? -17.657 1.155 5.755 1.00 83.44 75 CYS A CA 1
ATOM 592 C C . CYS A 1 75 ? -16.906 1.278 7.083 1.00 83.44 75 CYS A C 1
ATOM 594 O O . CYS A 1 75 ? -15.715 1.592 7.091 1.00 83.44 75 CYS A O 1
ATOM 596 N N . VAL A 1 76 ? -17.585 0.975 8.187 1.00 83.19 76 VAL A N 1
ATOM 597 C CA . VAL A 1 76 ? -16.961 0.854 9.505 1.00 83.19 76 VAL A CA 1
ATOM 598 C C . VAL A 1 76 ? -16.254 -0.495 9.562 1.00 83.19 76 VAL A C 1
ATOM 600 O O . VAL A 1 76 ? -16.899 -1.531 9.464 1.00 83.19 76 VAL A O 1
ATOM 603 N N . ILE A 1 77 ? -14.929 -0.476 9.671 1.00 80.19 77 ILE A N 1
ATOM 604 C CA . ILE A 1 77 ? -14.09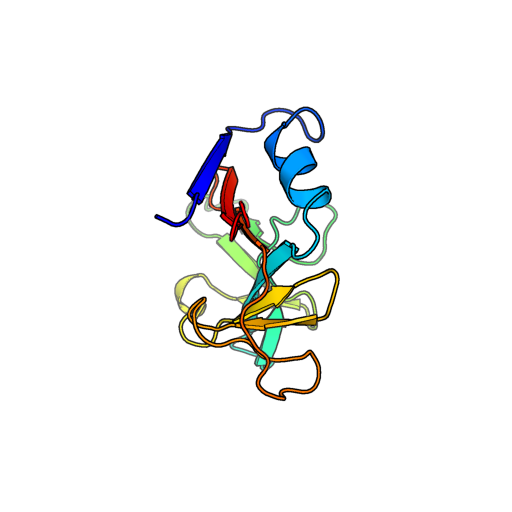3 -1.672 9.776 1.00 80.19 77 ILE A CA 1
ATOM 605 C C . ILE A 1 77 ? -13.552 -1.728 11.197 1.00 80.19 77 ILE A C 1
ATOM 607 O O . ILE A 1 77 ? -12.749 -0.876 11.603 1.00 80.19 77 ILE A O 1
ATOM 611 N N . HIS A 1 78 ? -13.972 -2.736 11.952 1.00 78.81 78 HIS A N 1
ATOM 612 C CA . HIS A 1 78 ? -13.407 -2.984 13.273 1.00 78.81 78 HIS A CA 1
ATOM 613 C C . HIS A 1 78 ? -12.033 -3.646 13.153 1.00 78.81 78 HIS A C 1
ATOM 615 O O . HIS A 1 78 ? -11.759 -4.386 12.209 1.00 78.81 78 HIS A O 1
ATOM 621 N N . GLN A 1 79 ? -11.156 -3.418 14.134 1.00 71.12 79 GLN A N 1
ATOM 622 C CA . GLN A 1 79 ? -9.811 -4.005 14.133 1.00 71.12 79 GLN A CA 1
ATOM 623 C C . GLN A 1 79 ? -9.834 -5.539 13.987 1.00 71.12 79 GLN A C 1
ATOM 625 O O . GLN A 1 79 ? -8.967 -6.101 13.325 1.00 71.12 79 GLN A O 1
ATOM 630 N N . SER A 1 80 ? -10.833 -6.210 14.567 1.00 77.44 80 SER A N 1
ATOM 631 C CA . SER A 1 80 ? -11.026 -7.663 14.464 1.00 77.44 80 SER A CA 1
ATOM 632 C C . SER A 1 80 ? -11.430 -8.148 13.069 1.00 77.44 80 SER A C 1
ATOM 634 O O . SER A 1 80 ? -11.274 -9.327 12.778 1.00 77.44 80 SER A O 1
ATOM 636 N N . GLU A 1 81 ? -11.960 -7.267 12.221 1.00 77.81 81 GLU A N 1
ATOM 637 C CA . GLU A 1 81 ? -12.405 -7.583 10.855 1.00 77.81 81 GLU A CA 1
ATOM 638 C C . GLU A 1 81 ? -11.303 -7.348 9.816 1.00 77.81 81 GLU A C 1
ATOM 640 O O . GLU A 1 81 ? -11.449 -7.711 8.649 1.00 77.81 81 GLU A O 1
ATOM 645 N N . LEU A 1 82 ? -10.204 -6.705 10.217 1.00 75.12 82 LEU A N 1
ATOM 646 C CA . LEU A 1 82 ? -9.147 -6.314 9.304 1.00 75.12 82 LEU A CA 1
ATOM 647 C C . LEU A 1 82 ? -8.230 -7.504 8.978 1.00 75.12 82 LEU A C 1
ATOM 649 O O . LEU A 1 82 ? -7.238 -7.755 9.664 1.00 75.12 82 LEU A O 1
ATOM 653 N N . ASP A 1 83 ? -8.536 -8.202 7.887 1.00 80.81 83 ASP A N 1
ATOM 654 C CA . ASP A 1 83 ? -7.688 -9.259 7.338 1.00 80.81 83 ASP A CA 1
ATOM 655 C C . ASP A 1 83 ? -6.572 -8.689 6.443 1.00 80.81 83 ASP A C 1
ATOM 657 O O . ASP A 1 83 ? -6.807 -8.142 5.364 1.00 80.81 83 ASP A O 1
ATOM 661 N N . GLN A 1 84 ? -5.325 -8.852 6.885 1.00 80.94 84 GLN A N 1
ATOM 662 C CA . GLN A 1 84 ? -4.139 -8.415 6.142 1.00 80.94 84 GLN A CA 1
ATOM 663 C C . GLN A 1 84 ? -3.574 -9.497 5.215 1.00 80.94 84 GLN A C 1
ATOM 665 O O . GLN A 1 84 ? -2.712 -9.192 4.393 1.00 80.94 84 GLN A O 1
ATOM 670 N N . SER A 1 85 ? -4.043 -10.747 5.311 1.00 82.75 85 SER A N 1
ATOM 671 C CA . SER A 1 85 ? -3.492 -11.869 4.537 1.00 82.75 85 SER A CA 1
ATOM 672 C C . SER A 1 85 ? -3.665 -11.684 3.025 1.00 82.75 85 SER A C 1
ATOM 674 O O . SER A 1 85 ? -2.821 -12.102 2.232 1.00 82.75 85 SER A O 1
ATOM 676 N N . ASN A 1 86 ? -4.712 -10.962 2.623 1.00 84.62 86 ASN A N 1
ATOM 677 C CA . ASN A 1 86 ? -4.990 -10.619 1.234 1.00 84.62 86 ASN A CA 1
ATOM 678 C C . ASN A 1 86 ? -4.397 -9.276 0.784 1.00 84.62 86 ASN A C 1
ATOM 680 O O . ASN A 1 86 ? -4.607 -8.880 -0.369 1.00 84.62 86 ASN A O 1
ATOM 684 N N . GLY A 1 87 ? -3.630 -8.605 1.645 1.00 87.31 87 GLY A N 1
ATOM 685 C CA . GLY A 1 87 ? -3.008 -7.324 1.345 1.00 87.31 87 GLY A CA 1
ATOM 686 C C . GLY A 1 87 ? -1.964 -7.391 0.227 1.00 87.31 87 GLY A C 1
ATOM 687 O O . GLY A 1 87 ? -1.418 -8.448 -0.108 1.00 87.31 87 GLY A O 1
ATOM 688 N N . ARG A 1 88 ? -1.713 -6.238 -0.392 1.00 92.31 88 ARG A N 1
ATOM 689 C CA . ARG A 1 88 ? -0.737 -6.059 -1.470 1.00 92.31 88 ARG A CA 1
ATOM 690 C C . ARG A 1 88 ? 0.068 -4.795 -1.227 1.00 92.31 88 ARG A C 1
ATOM 692 O O . ARG A 1 88 ? -0.479 -3.757 -0.868 1.00 92.31 88 ARG A O 1
ATOM 699 N N . TRP A 1 89 ? 1.363 -4.865 -1.486 1.00 92.12 89 TRP A N 1
ATOM 700 C CA . TRP A 1 89 ? 2.194 -3.681 -1.622 1.00 92.12 89 TRP A CA 1
ATOM 701 C C . TRP A 1 89 ? 2.009 -3.128 -3.022 1.00 92.12 89 TRP A C 1
ATOM 703 O O . TRP A 1 89 ? 2.322 -3.823 -3.981 1.00 92.12 89 TRP A O 1
ATOM 713 N N . ILE A 1 90 ? 1.522 -1.898 -3.141 1.00 93.19 90 ILE A N 1
ATOM 714 C CA . ILE A 1 90 ? 1.293 -1.228 -4.423 1.00 93.19 90 ILE A CA 1
ATOM 715 C C . ILE A 1 90 ? 2.161 0.026 -4.478 1.00 93.19 90 ILE A C 1
ATOM 717 O O . ILE A 1 90 ? 2.177 0.826 -3.540 1.00 93.19 90 ILE A O 1
ATOM 721 N N . CYS A 1 91 ? 2.895 0.184 -5.575 1.00 92.12 91 CYS A N 1
ATOM 722 C CA . CYS A 1 91 ? 3.696 1.358 -5.870 1.00 92.12 91 CYS A CA 1
ATOM 723 C C . CYS A 1 91 ? 2.780 2.519 -6.261 1.00 92.12 91 CYS A C 1
ATOM 725 O O . CYS A 1 91 ? 2.162 2.460 -7.322 1.00 92.12 91 CYS A O 1
ATOM 727 N N . GLU A 1 92 ? 2.753 3.611 -5.496 1.00 88.38 92 GLU A N 1
ATOM 728 C CA . GLU A 1 92 ? 1.918 4.776 -5.847 1.00 88.38 92 GLU A CA 1
ATOM 729 C C . GLU A 1 92 ? 2.349 5.426 -7.166 1.00 88.38 92 GLU A C 1
ATOM 731 O O . GLU A 1 92 ? 1.517 5.901 -7.930 1.00 88.38 92 GLU A O 1
ATOM 736 N N . ASN A 1 93 ? 3.647 5.382 -7.471 1.00 86.38 93 ASN A N 1
ATOM 737 C CA . ASN A 1 93 ? 4.198 6.034 -8.659 1.00 86.38 93 ASN A CA 1
ATOM 738 C C . ASN A 1 93 ? 3.906 5.279 -9.967 1.00 86.38 93 ASN A C 1
ATOM 740 O O . ASN A 1 93 ? 3.878 5.887 -11.031 1.00 86.38 93 ASN A O 1
ATOM 744 N N . THR A 1 94 ? 3.762 3.949 -9.916 1.00 89.19 94 THR A N 1
ATOM 745 C CA . THR A 1 94 ? 3.758 3.098 -11.127 1.00 89.19 94 THR A CA 1
ATOM 746 C C . THR A 1 94 ? 2.610 2.092 -11.187 1.00 89.19 94 THR A C 1
ATOM 748 O O . THR A 1 94 ? 2.383 1.495 -12.235 1.00 89.19 94 THR A O 1
ATOM 751 N N . GLY A 1 95 ? 1.907 1.849 -10.077 1.00 91.56 95 GLY A N 1
ATOM 752 C CA . GLY A 1 95 ? 0.899 0.793 -9.960 1.00 91.56 95 GLY A CA 1
ATOM 753 C C . GLY A 1 95 ? 1.463 -0.634 -9.924 1.00 91.56 95 GLY A C 1
ATOM 754 O O . GLY A 1 95 ? 0.696 -1.582 -9.773 1.00 91.56 95 GLY A O 1
ATOM 755 N N . MET A 1 96 ? 2.786 -0.812 -10.034 1.00 93.75 96 MET A N 1
ATOM 756 C CA . MET A 1 96 ? 3.448 -2.100 -9.807 1.00 93.75 96 MET A CA 1
ATOM 757 C C . MET A 1 96 ? 3.132 -2.617 -8.403 1.00 93.75 96 MET A C 1
ATOM 759 O O . MET A 1 96 ? 3.113 -1.834 -7.453 1.00 93.75 96 MET A O 1
ATOM 763 N N . TRP A 1 97 ? 2.945 -3.924 -8.242 1.00 94.62 97 TRP A N 1
ATOM 764 C CA . TRP A 1 97 ? 2.615 -4.497 -6.942 1.00 94.62 97 TRP A CA 1
ATOM 765 C C . TRP A 1 97 ? 3.313 -5.825 -6.653 1.00 94.62 97 TRP A C 1
ATOM 767 O O . TRP A 1 97 ? 3.800 -6.514 -7.545 1.00 94.62 97 TRP A O 1
ATOM 777 N N . THR A 1 98 ? 3.375 -6.170 -5.370 1.00 94.38 98 THR A N 1
ATOM 778 C CA . THR A 1 98 ? 3.893 -7.445 -4.856 1.00 94.38 98 THR A CA 1
ATOM 779 C C . THR A 1 98 ? 3.132 -7.844 -3.591 1.00 94.38 98 THR A C 1
ATOM 781 O O . THR A 1 98 ? 2.568 -6.993 -2.899 1.00 94.38 98 THR A O 1
ATOM 784 N N . ARG A 1 99 ? 3.086 -9.141 -3.278 1.00 90.62 99 ARG A N 1
ATOM 785 C CA . ARG A 1 99 ? 2.533 -9.653 -2.009 1.00 90.62 99 ARG A CA 1
ATOM 786 C C . ARG A 1 99 ? 3.620 -10.012 -1.007 1.00 90.62 99 ARG A C 1
ATOM 788 O O . ARG A 1 99 ? 3.445 -9.791 0.184 1.00 90.62 99 ARG A O 1
ATOM 795 N N . ASP A 1 100 ? 4.728 -10.544 -1.501 1.00 88.62 100 ASP A N 1
ATOM 796 C CA . ASP A 1 100 ? 5.800 -11.165 -0.724 1.00 88.62 100 ASP A CA 1
ATOM 797 C C . ASP A 1 100 ? 7.121 -10.379 -0.782 1.00 88.62 100 ASP A C 1
ATOM 799 O O . ASP A 1 100 ? 8.044 -10.669 -0.025 1.00 88.62 100 ASP A O 1
ATOM 803 N N . GLY A 1 101 ? 7.223 -9.377 -1.662 1.00 85.69 101 GLY A N 1
ATOM 804 C CA . GLY A 1 101 ? 8.469 -8.658 -1.926 1.00 85.69 101 GLY A CA 1
ATOM 805 C C . GLY A 1 101 ? 9.474 -9.452 -2.766 1.00 85.69 101 GLY A C 1
ATOM 806 O O . GLY A 1 101 ? 10.611 -9.007 -2.911 1.00 85.69 101 GLY A O 1
ATOM 807 N N . LEU A 1 102 ? 9.069 -10.604 -3.307 1.00 86.94 102 LEU A N 1
ATOM 808 C CA . LEU A 1 102 ? 9.889 -11.488 -4.137 1.00 86.94 102 LEU A CA 1
ATOM 809 C C . LEU A 1 102 ? 9.375 -11.510 -5.578 1.00 86.94 102 LEU A C 1
ATOM 811 O O . LEU A 1 102 ? 10.161 -11.354 -6.511 1.00 86.94 102 LEU A O 1
ATOM 815 N N . THR A 1 103 ? 8.059 -11.646 -5.748 1.00 91.62 103 THR A N 1
ATOM 816 C CA . THR A 1 103 ? 7.394 -11.698 -7.053 1.00 91.62 103 THR A CA 1
ATOM 817 C C . THR A 1 103 ? 6.723 -10.362 -7.340 1.00 91.62 103 THR A C 1
ATOM 819 O O . THR A 1 103 ? 5.961 -9.852 -6.510 1.00 91.62 103 THR A O 1
ATOM 822 N N . PHE A 1 104 ? 7.000 -9.780 -8.505 1.00 92.75 104 PHE A N 1
ATOM 823 C CA . PHE A 1 104 ? 6.521 -8.452 -8.884 1.00 92.75 104 PHE A CA 1
ATOM 824 C C . PHE A 1 104 ? 5.591 -8.520 -10.082 1.00 92.75 104 PHE A C 1
ATOM 826 O O . PHE A 1 104 ? 5.804 -9.291 -11.011 1.00 92.75 104 PHE A O 1
ATOM 833 N N . PHE A 1 105 ? 4.574 -7.665 -10.065 1.00 95.19 105 PHE A N 1
ATOM 834 C CA . PHE A 1 105 ? 3.564 -7.593 -11.107 1.00 95.19 105 PHE A CA 1
ATOM 835 C C . PHE A 1 105 ? 3.387 -6.156 -11.586 1.00 95.19 105 PHE A C 1
ATOM 837 O O . PHE A 1 105 ? 3.431 -5.209 -10.795 1.00 95.19 105 PHE A O 1
ATOM 844 N N . SER A 1 106 ? 3.151 -5.987 -12.883 1.00 94.50 106 SER A N 1
ATOM 845 C CA . SER A 1 106 ? 2.750 -4.716 -13.475 1.00 94.50 106 SER A CA 1
ATOM 846 C C . SER A 1 106 ? 1.374 -4.284 -12.948 1.00 94.50 106 SER A C 1
ATOM 848 O O . SER A 1 106 ? 0.606 -5.088 -12.411 1.00 94.50 106 SER A O 1
ATOM 850 N N . ALA A 1 107 ? 1.004 -3.022 -13.174 1.00 92.31 107 ALA A N 1
ATOM 851 C CA . ALA A 1 107 ? -0.344 -2.531 -12.872 1.00 92.31 107 ALA A CA 1
ATOM 852 C C . ALA A 1 107 ? -1.459 -3.313 -13.604 1.00 92.31 107 ALA A C 1
ATOM 854 O O . ALA A 1 107 ? -2.609 -3.286 -13.178 1.00 92.31 107 ALA A O 1
ATOM 855 N N . ARG A 1 108 ? -1.125 -4.017 -14.697 1.00 93.06 108 ARG A N 1
ATOM 856 C CA . ARG A 1 108 ? -2.055 -4.856 -15.470 1.00 93.06 108 ARG A CA 1
ATOM 857 C C . ARG A 1 108 ? -2.133 -6.300 -14.966 1.00 93.06 108 ARG A C 1
ATOM 859 O O . ARG A 1 108 ? -3.023 -7.027 -15.388 1.00 93.06 108 ARG A O 1
ATOM 866 N N . GLY A 1 109 ? -1.244 -6.700 -14.054 1.00 92.50 109 GLY A N 1
ATOM 867 C CA . GLY A 1 109 ? -1.196 -8.050 -13.487 1.00 92.50 109 GLY A CA 1
ATOM 868 C C . GLY A 1 109 ? -0.203 -8.999 -14.159 1.00 92.50 109 GLY A C 1
ATOM 869 O O . GLY A 1 109 ? -0.124 -10.152 -13.751 1.00 92.50 109 GLY A O 1
ATOM 870 N N . ASP A 1 110 ? 0.571 -8.530 -15.137 1.00 95.44 110 ASP A N 1
ATOM 871 C CA . ASP A 1 110 ? 1.637 -9.326 -15.753 1.00 95.44 110 ASP A CA 1
ATOM 872 C C . ASP A 1 110 ? 2.834 -9.431 -14.805 1.00 95.44 110 ASP A C 1
ATOM 874 O O . ASP A 1 110 ? 3.228 -8.427 -14.210 1.00 95.44 110 ASP A O 1
ATOM 878 N N . GLU A 1 111 ? 3.438 -10.611 -14.680 1.00 95.25 111 GLU A N 1
ATOM 879 C CA . GLU A 1 111 ? 4.677 -10.774 -13.913 1.00 95.25 111 GLU A CA 1
ATOM 880 C C . GLU A 1 111 ? 5.824 -9.993 -14.573 1.00 95.25 111 GLU A C 1
ATOM 882 O O . GLU A 1 111 ? 5.992 -10.007 -15.795 1.00 95.25 111 GLU A O 1
ATOM 887 N N . ILE A 1 112 ? 6.612 -9.291 -13.762 1.00 94.06 112 ILE A N 1
ATOM 888 C CA . ILE A 1 112 ? 7.751 -8.484 -14.203 1.00 94.06 112 ILE A CA 1
ATOM 889 C C . ILE A 1 112 ? 8.992 -8.813 -13.367 1.00 94.06 112 ILE A C 1
ATOM 891 O O . ILE A 1 112 ? 8.869 -9.245 -12.218 1.00 94.06 112 ILE A O 1
ATOM 895 N N . PRO A 1 113 ? 10.207 -8.585 -13.901 1.00 91.44 113 PRO A N 1
ATOM 896 C CA . PRO A 1 113 ? 11.419 -8.760 -13.114 1.00 91.44 113 PRO A CA 1
ATOM 897 C C . PRO A 1 113 ? 11.428 -7.835 -11.883 1.00 91.44 113 PRO A C 1
ATOM 899 O O . PRO A 1 113 ? 10.905 -6.716 -11.956 1.00 91.44 113 PRO A O 1
ATOM 902 N N . PRO A 1 114 ? 12.067 -8.254 -10.774 1.00 88.00 114 PRO A N 1
ATOM 903 C CA . PRO A 1 114 ? 12.212 -7.415 -9.594 1.00 88.00 114 PRO A CA 1
ATOM 904 C C . PRO A 1 114 ? 12.852 -6.058 -9.927 1.00 88.00 114 PRO A C 1
ATOM 906 O O . PRO A 1 114 ? 13.838 -6.007 -10.673 1.00 88.00 114 PRO A O 1
ATOM 909 N N . PRO A 1 115 ? 12.325 -4.949 -9.380 1.00 85.88 115 PRO A N 1
ATOM 910 C CA . PRO A 1 115 ? 12.881 -3.626 -9.615 1.00 85.88 115 PRO A CA 1
ATOM 911 C C . PRO A 1 115 ? 14.286 -3.513 -9.012 1.00 85.88 115 PRO A C 1
ATOM 913 O O . PRO A 1 115 ? 14.602 -4.135 -7.997 1.00 85.88 115 PRO A O 1
ATOM 916 N N . ARG A 1 116 ? 15.123 -2.653 -9.604 1.00 84.00 116 ARG A N 1
ATOM 917 C CA . ARG A 1 116 ? 16.480 -2.385 -9.092 1.00 84.00 116 ARG A CA 1
ATOM 918 C C . ARG A 1 116 ? 16.475 -1.781 -7.693 1.00 84.00 116 ARG A C 1
ATOM 920 O O . ARG A 1 116 ? 17.431 -1.949 -6.949 1.00 84.00 116 ARG A O 1
ATOM 927 N N . SER A 1 117 ? 15.437 -1.039 -7.336 1.00 82.56 117 SER A N 1
ATOM 928 C CA . SER A 1 117 ? 15.275 -0.524 -5.985 1.00 82.56 117 SER A CA 1
ATOM 929 C C . SER A 1 117 ? 13.804 -0.398 -5.630 1.00 82.56 117 SER A C 1
ATOM 931 O O . SER A 1 117 ? 12.958 -0.183 -6.493 1.00 82.56 117 SER A O 1
ATOM 933 N N . ILE A 1 118 ? 13.485 -0.564 -4.354 1.00 84.81 118 ILE A N 1
ATOM 934 C CA . ILE A 1 118 ? 12.121 -0.489 -3.848 1.00 84.81 118 ILE A CA 1
ATOM 935 C C . ILE A 1 118 ? 12.108 0.087 -2.443 1.00 84.81 118 ILE A C 1
ATOM 937 O O . ILE A 1 118 ? 13.005 -0.166 -1.637 1.00 84.81 118 ILE A O 1
ATOM 941 N N . THR A 1 119 ? 11.079 0.872 -2.148 1.00 85.81 119 THR A N 1
ATOM 942 C CA . THR A 1 119 ? 10.862 1.466 -0.836 1.00 85.81 119 THR A CA 1
ATOM 943 C C . THR A 1 119 ? 9.524 1.008 -0.291 1.00 85.81 119 THR A C 1
ATOM 945 O O . THR A 1 119 ? 8.484 1.370 -0.825 1.00 85.81 119 THR A O 1
ATOM 948 N N . PHE A 1 120 ? 9.541 0.262 0.807 1.00 84.44 120 PHE A N 1
ATOM 949 C CA . PHE A 1 120 ? 8.344 -0.066 1.571 1.00 84.44 120 PHE A CA 1
ATOM 950 C C . PHE A 1 120 ? 8.126 0.998 2.634 1.00 84.44 120 PHE A C 1
ATOM 952 O O . PHE A 1 120 ? 8.962 1.177 3.525 1.00 84.44 120 PHE A O 1
ATOM 959 N N . HIS A 1 121 ? 7.007 1.707 2.534 1.00 81.81 121 HIS A N 1
ATOM 960 C CA . HIS A 1 121 ? 6.617 2.711 3.506 1.00 81.81 121 HIS A CA 1
ATOM 961 C C . HIS A 1 121 ? 5.552 2.146 4.441 1.00 81.81 121 HIS A C 1
ATOM 963 O O . HIS A 1 121 ? 4.402 1.937 4.047 1.00 81.81 121 HIS A O 1
ATOM 969 N N . VAL A 1 122 ? 5.948 1.907 5.693 1.00 71.56 122 VAL A N 1
ATOM 970 C CA . VAL A 1 122 ? 5.091 1.319 6.725 1.00 71.56 122 VAL A CA 1
ATOM 971 C C . VAL A 1 122 ? 4.863 2.342 7.827 1.00 71.56 122 VAL A C 1
ATOM 973 O O . VAL A 1 122 ? 5.804 2.953 8.338 1.00 71.56 122 VAL A O 1
ATOM 976 N N . TRP A 1 123 ? 3.604 2.525 8.210 1.00 60.38 123 TRP A N 1
ATOM 977 C CA . TRP A 1 123 ? 3.228 3.426 9.291 1.00 60.38 123 TRP A CA 1
ATOM 978 C C . TRP A 1 123 ? 2.604 2.605 10.426 1.00 60.38 123 TRP A C 1
ATOM 980 O O . TRP A 1 123 ? 1.539 2.024 10.243 1.00 60.38 123 TRP A O 1
ATOM 990 N N . THR A 1 124 ? 3.273 2.522 11.583 1.00 48.28 124 THR A N 1
ATOM 991 C CA . THR A 1 124 ? 2.825 1.732 12.756 1.00 48.28 124 THR A CA 1
ATOM 992 C C . THR A 1 124 ? 2.857 2.531 14.069 1.00 48.28 124 THR A C 1
ATOM 994 O O . THR A 1 124 ? 3.095 1.981 15.138 1.00 48.28 124 THR A O 1
ATOM 997 N N . GLY A 1 125 ? 2.664 3.856 14.028 1.00 41.12 125 GLY A N 1
ATOM 998 C CA . GLY A 1 125 ? 2.912 4.736 15.188 1.00 41.12 125 GLY A CA 1
ATOM 999 C C . GLY A 1 125 ? 4.403 5.028 15.432 1.00 41.12 125 GLY A C 1
ATOM 1000 O O . GLY A 1 125 ? 4.751 5.954 16.159 1.00 41.12 125 GLY A O 1
ATOM 1001 N N . VAL A 1 126 ? 5.282 4.314 14.729 1.00 31.56 126 VAL A N 1
ATOM 1002 C CA . VAL A 1 126 ? 6.648 4.709 14.379 1.00 31.56 126 VAL A CA 1
ATOM 1003 C C . VAL A 1 126 ? 6.741 4.715 12.851 1.00 31.56 126 VAL A C 1
ATOM 1005 O O . VAL A 1 126 ? 6.191 3.830 12.192 1.00 31.56 126 VAL A O 1
ATOM 1008 N N . GLN A 1 127 ? 7.377 5.727 12.254 1.00 42.34 127 GLN A N 1
ATOM 1009 C CA . GLN A 1 127 ? 7.635 5.703 10.810 1.00 42.34 127 GLN A CA 1
ATOM 1010 C C . GLN A 1 127 ? 8.814 4.764 10.574 1.00 42.34 127 GLN A C 1
ATOM 1012 O O . GLN A 1 127 ? 9.900 5.023 11.089 1.00 42.34 127 GLN A O 1
ATOM 1017 N N . SER A 1 128 ? 8.614 3.679 9.826 1.00 41.16 128 SER A N 1
ATOM 1018 C CA . SER A 1 128 ? 9.699 2.799 9.383 1.00 41.16 128 SER A CA 1
ATOM 1019 C C . SER A 1 128 ? 9.643 2.635 7.873 1.00 41.16 128 SER A C 1
ATOM 1021 O O . SER A 1 128 ? 8.630 2.227 7.306 1.00 41.16 128 SER A O 1
ATOM 1023 N N . VAL A 1 129 ? 10.748 2.985 7.220 1.00 51.31 129 VAL A N 1
ATOM 1024 C CA . VAL A 1 129 ? 10.914 2.840 5.777 1.00 51.31 129 VAL A CA 1
ATOM 1025 C C . VAL A 1 129 ? 12.026 1.846 5.509 1.00 51.31 129 VAL A C 1
ATOM 1027 O O . VAL A 1 129 ? 13.148 1.999 6.002 1.00 51.31 129 VAL A O 1
ATOM 1030 N N . TYR A 1 130 ? 11.703 0.838 4.705 1.00 51.84 130 TYR A N 1
ATOM 1031 C CA . TYR A 1 130 ? 12.645 -0.183 4.271 1.00 51.84 130 TYR A CA 1
ATOM 1032 C C . TYR A 1 130 ? 12.986 0.067 2.809 1.00 51.84 130 TYR A C 1
ATOM 1034 O O . TYR A 1 130 ? 12.117 -0.030 1.945 1.00 51.84 130 TYR A O 1
ATOM 1042 N N . HIS A 1 131 ? 14.246 0.393 2.534 1.00 47.72 131 HIS A N 1
ATOM 1043 C CA . HIS A 1 131 ? 14.762 0.468 1.175 1.00 47.72 131 HIS A CA 1
ATOM 1044 C C . HIS A 1 131 ? 15.566 -0.793 0.864 1.00 47.72 131 HIS A C 1
ATOM 1046 O O . HIS A 1 131 ? 16.511 -1.124 1.590 1.00 47.72 131 HIS A O 1
ATOM 1052 N N . LEU A 1 132 ? 15.193 -1.485 -0.208 1.00 52.12 132 LEU A N 1
ATOM 1053 C CA . LEU A 1 132 ? 15.948 -2.597 -0.773 1.00 52.12 132 LEU A CA 1
ATOM 1054 C C . LEU A 1 132 ? 16.429 -2.159 -2.154 1.00 52.12 132 LEU A C 1
ATOM 1056 O O . LEU A 1 132 ? 15.610 -1.933 -3.039 1.00 52.12 132 LEU A O 1
ATOM 1060 N N . GLY A 1 133 ? 17.741 -1.995 -2.315 1.00 41.22 133 GLY A N 1
ATOM 1061 C CA . GLY A 1 133 ? 18.370 -1.628 -3.582 1.00 41.22 133 GLY A CA 1
ATOM 1062 C C . GLY A 1 133 ? 19.360 -2.694 -4.039 1.00 41.22 133 GLY A C 1
ATOM 1063 O O . GLY A 1 133 ? 20.051 -3.310 -3.227 1.00 41.22 133 GLY A O 1
ATOM 1064 N N . THR A 1 134 ? 19.440 -2.915 -5.346 1.00 37.88 134 THR A N 1
ATOM 1065 C CA . THR A 1 134 ? 20.566 -3.567 -6.007 1.00 37.88 134 THR A CA 1
ATOM 1066 C C . THR A 1 134 ? 21.513 -2.472 -6.482 1.00 37.88 134 THR A C 1
ATOM 1068 O O . THR A 1 134 ? 21.315 -1.901 -7.557 1.00 37.88 134 THR A O 1
ATOM 1071 N N . ASP A 1 135 ? 22.537 -2.171 -5.688 1.00 32.97 135 ASP A N 1
ATOM 1072 C CA . ASP A 1 135 ? 23.668 -1.398 -6.193 1.00 32.97 135 ASP A CA 1
ATOM 1073 C C . ASP A 1 135 ? 24.377 -2.258 -7.247 1.00 32.97 135 ASP A C 1
ATOM 1075 O O . ASP A 1 135 ? 24.865 -3.354 -6.959 1.00 32.97 135 ASP A O 1
ATOM 1079 N N . SER A 1 136 ? 24.359 -1.794 -8.496 1.00 30.70 136 SER A N 1
ATOM 1080 C CA . SER A 1 136 ? 25.332 -2.239 -9.492 1.00 30.70 136 SER A CA 1
ATOM 1081 C C . SER A 1 136 ? 26.619 -1.466 -9.225 1.00 30.70 136 SER A C 1
ATOM 1083 O O . SER A 1 136 ? 26.558 -0.247 -9.068 1.00 30.70 136 SER A O 1
ATOM 1085 N N . LEU A 1 137 ? 27.722 -2.212 -9.109 1.00 32.50 137 LEU A N 1
ATOM 1086 C CA . LEU A 1 137 ? 29.096 -1.724 -8.942 1.00 32.50 137 LEU A CA 1
ATOM 1087 C C . LEU A 1 137 ? 29.456 -0.608 -9.930 1.00 32.50 137 LEU A C 1
ATOM 1089 O O . LEU A 1 137 ? 29.007 -0.698 -11.096 1.00 32.50 137 LEU A O 1
#

Organism: Escherichia coli (NCBI:txid562)

Foldseek 3Di:
DWDKDKDWDQDPDPPPDPLVVVQVPDPFRWAKWFQDLVPRDTDGADPDDPPDLFHWDADPVDNVWIWTQDPPPRDTHGPVNGDSQPIWIAGPNFRWIDNPLQWIAGVVGHTDPRDQKHWYFDDDSMTIIIITHNDDD

Solvent-accessible surface area (backbone atoms only — not comparable to full-atom values): 8143 Å² total; per-residue (Å²): 134,75,58,68,50,78,49,76,50,80,80,90,54,91,89,76,42,71,60,61,53,59,46,71,72,37,85,34,31,23,38,59,26,29,44,37,83,89,78,59,56,69,43,59,91,45,81,29,56,98,86,47,87,27,20,43,42,70,44,94,92,38,93,86,49,54,33,33,25,36,83,89,78,54,47,82,39,45,72,92,61,65,58,61,89,78,28,35,34,35,18,77,75,70,46,32,32,27,75,80,84,70,61,31,25,41,65,87,65,50,78,44,80,70,69,61,47,42,32,43,55,47,82,75,96,43,46,40,38,43,35,47,35,61,82,76,133